Protein AF-A0A7J2IN74-F1 (afdb_monomer_lite)

Structure (mmCIF, N/CA/C/O backbone):
data_AF-A0A7J2IN74-F1
#
_entry.id   AF-A0A7J2IN74-F1
#
loop_
_atom_site.group_PDB
_atom_site.id
_atom_site.type_symbol
_atom_site.label_atom_id
_atom_site.label_al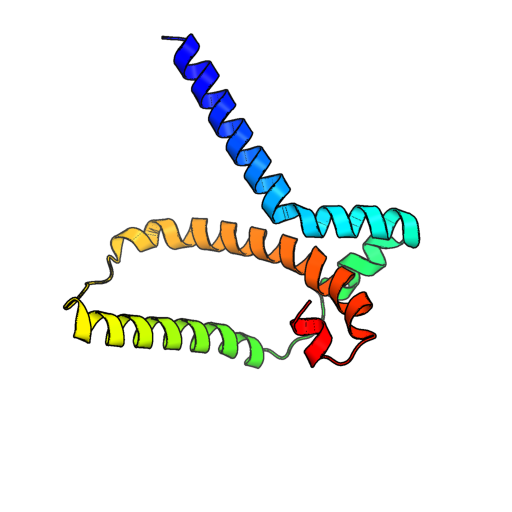t_id
_atom_site.label_comp_id
_atom_site.label_asym_id
_atom_site.label_entity_id
_atom_site.label_seq_id
_atom_site.pdbx_PDB_ins_code
_atom_site.Cartn_x
_atom_site.Cartn_y
_atom_site.Cartn_z
_atom_site.occupancy
_atom_site.B_iso_or_equiv
_atom_site.auth_seq_id
_atom_site.auth_comp_id
_atom_site.auth_asym_id
_atom_site.auth_atom_id
_atom_site.pdbx_PDB_model_num
ATOM 1 N N . MET A 1 1 ? -20.647 7.496 -37.314 1.00 57.25 1 MET A N 1
ATOM 2 C CA . MET A 1 1 ? -19.486 7.870 -36.471 1.00 57.25 1 MET A CA 1
ATOM 3 C C . MET A 1 1 ? -19.846 8.125 -34.994 1.00 57.25 1 MET A C 1
ATOM 5 O O . MET A 1 1 ? -19.015 7.851 -34.145 1.00 57.25 1 MET A O 1
ATOM 9 N N . GLY A 1 2 ? -21.068 8.566 -34.642 1.00 59.84 2 GLY A N 1
ATOM 10 C CA . GLY A 1 2 ? -21.455 8.822 -33.234 1.00 59.84 2 GLY A CA 1
ATOM 11 C C . GLY A 1 2 ? -21.695 7.586 -32.341 1.00 59.84 2 GLY A C 1
ATOM 12 O O . GLY A 1 2 ? -21.386 7.611 -31.154 1.00 59.84 2 GLY A O 1
ATOM 13 N N . LEU A 1 3 ? -22.176 6.470 -32.902 1.00 62.78 3 LEU A N 1
ATOM 14 C CA . LEU A 1 3 ? -22.470 5.237 -32.144 1.00 62.78 3 LEU A CA 1
ATOM 15 C C . LEU A 1 3 ? -21.218 4.514 -31.607 1.00 62.78 3 LEU A C 1
ATOM 17 O O . LEU A 1 3 ? -21.288 3.868 -30.562 1.00 62.78 3 LEU A O 1
ATOM 21 N N . SER A 1 4 ? -20.070 4.628 -32.284 1.00 67.25 4 SER A N 1
ATOM 22 C CA . SER A 1 4 ? -18.801 4.049 -31.816 1.00 67.25 4 SER A CA 1
ATOM 23 C C . SER A 1 4 ? -18.200 4.847 -30.655 1.00 67.25 4 SER A C 1
ATOM 25 O O . SER A 1 4 ? -17.686 4.250 -29.714 1.00 67.25 4 SER A O 1
ATOM 27 N N . LEU A 1 5 ? -18.339 6.177 -30.675 1.00 65.88 5 LEU A N 1
ATOM 28 C CA . LEU A 1 5 ? -17.882 7.081 -29.614 1.00 65.88 5 LEU A CA 1
ATOM 29 C C . LEU A 1 5 ? -18.654 6.861 -28.305 1.00 65.88 5 LEU A C 1
ATOM 31 O O . LEU A 1 5 ? -18.042 6.705 -27.251 1.00 65.88 5 LEU A O 1
ATOM 35 N N . ILE A 1 6 ? -19.983 6.734 -28.376 1.00 69.31 6 ILE A N 1
ATOM 36 C CA . ILE A 1 6 ? -20.831 6.455 -27.202 1.00 69.31 6 ILE A CA 1
ATOM 37 C C . ILE A 1 6 ? -20.506 5.081 -26.595 1.00 69.31 6 ILE A C 1
ATOM 39 O O . ILE A 1 6 ? -20.386 4.951 -25.376 1.00 69.31 6 ILE A O 1
ATOM 43 N N . ARG A 1 7 ? -20.295 4.049 -27.428 1.00 68.38 7 ARG A N 1
ATOM 44 C CA . ARG A 1 7 ? -19.872 2.718 -26.954 1.00 68.38 7 ARG A CA 1
ATOM 45 C C . ARG A 1 7 ? -18.484 2.745 -26.319 1.00 68.38 7 ARG A C 1
ATOM 47 O O . ARG A 1 7 ? -18.284 2.090 -25.299 1.00 68.38 7 ARG A O 1
ATOM 54 N N . TYR A 1 8 ? -17.547 3.511 -26.878 1.00 70.12 8 TYR A N 1
ATOM 55 C CA . TYR A 1 8 ? -16.197 3.629 -26.332 1.00 70.12 8 TYR A CA 1
ATOM 56 C C . TYR A 1 8 ? -16.202 4.322 -24.965 1.00 70.12 8 TYR A C 1
ATOM 58 O O . TYR A 1 8 ? -15.681 3.758 -24.005 1.00 70.12 8 TYR A O 1
ATOM 66 N N . VAL A 1 9 ? -16.884 5.467 -24.841 1.00 71.75 9 VAL A N 1
ATOM 67 C CA . VAL A 1 9 ? -17.057 6.187 -23.566 1.00 71.75 9 VAL A CA 1
ATOM 68 C C . VAL A 1 9 ? -17.752 5.303 -22.529 1.00 71.75 9 VAL A C 1
ATOM 70 O O . VAL A 1 9 ? -17.266 5.185 -21.407 1.00 71.75 9 VAL A O 1
ATOM 73 N N . SER A 1 10 ? -18.817 4.592 -22.915 1.00 77.31 10 SER A N 1
ATOM 74 C CA . SER A 1 10 ? -19.501 3.637 -22.033 1.00 77.31 10 SER A CA 1
ATOM 75 C C . SER A 1 10 ? -18.581 2.497 -21.577 1.00 77.31 10 SER A C 1
ATOM 77 O O . SER A 1 10 ? -18.578 2.138 -20.402 1.00 77.31 10 SER A O 1
ATOM 79 N N . SER A 1 11 ? -17.761 1.942 -22.475 1.00 72.88 11 SER A N 1
ATOM 80 C CA . SER A 1 11 ? -16.828 0.855 -22.145 1.00 72.88 11 SER A CA 1
ATOM 81 C C . SER A 1 11 ? -15.690 1.306 -21.226 1.00 72.88 11 SER A C 1
ATOM 83 O O . SER A 1 11 ? -15.303 0.577 -20.315 1.00 72.88 11 SER A O 1
ATOM 85 N N . SER A 1 12 ? -15.179 2.521 -21.429 1.00 73.75 12 SER A N 1
ATOM 86 C CA . SER A 1 12 ? -14.138 3.113 -20.593 1.00 73.75 12 SER A CA 1
ATOM 87 C C . SER A 1 12 ? -14.680 3.478 -19.216 1.00 73.75 12 SER A C 1
ATOM 89 O O . SER A 1 12 ? -14.029 3.177 -18.223 1.00 73.75 12 SER A O 1
ATOM 91 N N . PHE A 1 13 ? -15.904 4.008 -19.143 1.00 75.31 13 PHE A N 1
ATOM 92 C CA . PHE A 1 13 ? -16.593 4.251 -17.878 1.00 75.31 13 PHE A CA 1
ATOM 93 C C . PHE A 1 13 ? -16.816 2.953 -17.096 1.00 75.31 13 PHE A C 1
ATOM 95 O O . PHE A 1 13 ? -16.466 2.888 -15.925 1.00 75.31 13 PHE A O 1
ATOM 102 N N . LYS A 1 14 ? -17.303 1.885 -17.748 1.00 79.50 14 LYS A N 1
ATOM 103 C CA . LYS A 1 14 ? -17.470 0.566 -17.113 1.00 79.50 14 LYS A CA 1
ATOM 104 C C . LYS A 1 14 ? -16.153 0.010 -16.574 1.00 79.50 14 LYS A C 1
ATOM 106 O O . LYS A 1 14 ? -16.133 -0.465 -15.448 1.00 79.50 14 LYS A O 1
ATOM 111 N N . ARG A 1 15 ? -15.058 0.090 -17.341 1.00 74.56 15 ARG A N 1
ATOM 112 C CA . ARG A 1 15 ? -13.727 -0.337 -16.870 1.00 74.56 15 ARG A CA 1
ATOM 113 C C . ARG A 1 15 ? -13.285 0.440 -15.636 1.00 74.56 15 ARG A C 1
ATOM 115 O O . ARG A 1 15 ? -12.837 -0.171 -14.679 1.00 74.56 15 ARG A O 1
ATOM 122 N N . LEU A 1 16 ? -13.458 1.758 -15.646 1.00 74.19 16 LEU A N 1
ATOM 123 C CA . LEU A 1 16 ? -13.087 2.623 -14.526 1.00 74.19 16 LEU A CA 1
ATOM 124 C C . LEU A 1 16 ? -13.908 2.288 -13.269 1.00 74.19 16 LEU A C 1
ATOM 126 O O . LEU A 1 16 ? -13.361 2.193 -12.179 1.00 74.19 16 LEU A O 1
ATOM 130 N N . LEU A 1 17 ? -15.201 2.012 -13.438 1.00 74.00 17 LEU A N 1
ATOM 131 C CA . LEU A 1 17 ? -16.102 1.594 -12.362 1.00 74.00 17 LEU A CA 1
ATOM 132 C C . LEU A 1 17 ? -15.729 0.221 -11.784 1.00 74.00 17 LEU A C 1
ATOM 134 O O . LEU A 1 17 ? -15.710 0.060 -10.569 1.00 74.00 17 LEU A O 1
ATOM 138 N N . PHE A 1 18 ? -15.392 -0.749 -12.639 1.00 76.19 18 PHE A N 1
ATOM 139 C CA . PHE A 1 18 ? -14.910 -2.063 -12.202 1.00 76.19 18 PHE A CA 1
ATOM 140 C C . PHE A 1 18 ? -13.578 -1.977 -11.455 1.00 76.19 18 PHE A C 1
ATOM 142 O O . PHE A 1 18 ? -13.428 -2.661 -10.451 1.00 76.19 18 PHE A O 1
ATOM 149 N N . PHE A 1 19 ? -12.650 -1.125 -11.899 1.00 71.25 19 PHE A N 1
ATOM 150 C CA . PHE A 1 19 ? -11.392 -0.876 -11.188 1.00 71.25 19 PHE A CA 1
ATOM 151 C C . PHE A 1 19 ? -11.639 -0.248 -9.811 1.00 71.25 19 PHE A C 1
ATOM 153 O O . PHE A 1 19 ? -11.185 -0.774 -8.804 1.00 71.25 19 PHE A O 1
ATOM 160 N N . LEU A 1 20 ? -12.443 0.819 -9.739 1.00 69.56 20 LEU A N 1
ATOM 161 C CA . LEU A 1 20 ? -12.739 1.496 -8.471 1.00 69.56 20 LEU A CA 1
ATOM 162 C C . LEU A 1 20 ? -13.471 0.600 -7.466 1.00 69.56 20 LEU A C 1
ATOM 164 O O . LEU A 1 20 ? -13.187 0.660 -6.272 1.00 69.56 20 LEU A O 1
ATOM 168 N N . ILE A 1 21 ? -14.422 -0.216 -7.931 1.00 72.31 21 ILE A N 1
ATOM 169 C CA . ILE A 1 21 ? -15.140 -1.151 -7.059 1.00 72.31 21 ILE A CA 1
ATOM 170 C C . ILE A 1 21 ? -14.252 -2.334 -6.690 1.00 72.31 21 ILE A C 1
ATOM 172 O O . ILE A 1 21 ? -14.288 -2.746 -5.540 1.00 72.31 21 ILE A O 1
ATOM 176 N N . GLY A 1 22 ? -13.480 -2.882 -7.630 1.00 74.75 22 GLY A N 1
ATOM 177 C CA . GLY A 1 22 ? -12.599 -4.021 -7.378 1.00 74.75 22 GLY A CA 1
ATOM 178 C C . GLY A 1 22 ? -11.555 -3.689 -6.320 1.00 74.75 22 GLY A C 1
ATOM 179 O O . GLY A 1 22 ? -11.543 -4.309 -5.257 1.00 74.75 22 GLY A O 1
ATOM 180 N N . ASP A 1 23 ? -10.769 -2.648 -6.574 1.00 71.25 23 ASP A N 1
ATOM 181 C CA . ASP A 1 23 ? -9.645 -2.263 -5.720 1.00 71.25 23 ASP A CA 1
ATOM 182 C C . ASP A 1 23 ? -10.116 -1.626 -4.402 1.00 71.25 23 ASP A C 1
ATOM 184 O O . ASP A 1 23 ? -9.539 -1.838 -3.340 1.00 71.25 23 ASP A O 1
ATOM 188 N N . GLY A 1 24 ? -11.221 -0.872 -4.434 1.00 78.75 24 GLY A N 1
ATOM 189 C CA . GLY A 1 24 ? -11.810 -0.266 -3.237 1.00 78.75 24 GLY A CA 1
ATOM 190 C C . GLY A 1 24 ? -12.707 -1.207 -2.427 1.00 78.75 24 GLY A C 1
ATOM 191 O O . GLY A 1 24 ? -13.151 -0.832 -1.338 1.00 78.75 24 GLY A O 1
ATOM 192 N N . SER A 1 25 ? -13.018 -2.410 -2.929 1.00 83.88 25 SER A N 1
ATOM 193 C CA . SER A 1 25 ? -13.982 -3.320 -2.289 1.00 83.88 25 SER A CA 1
ATOM 194 C C . SER A 1 25 ? -13.670 -3.644 -0.824 1.00 83.88 25 SER A C 1
ATOM 196 O O . SER A 1 25 ? -14.616 -3.612 -0.028 1.00 83.88 25 SER A O 1
ATOM 198 N N . PRO A 1 26 ? -12.408 -3.879 -0.399 1.00 83.94 26 PRO A N 1
ATOM 199 C CA . PRO A 1 26 ? -12.113 -4.190 0.998 1.00 83.94 26 PRO A CA 1
ATOM 200 C C . PRO A 1 26 ? -12.389 -2.988 1.902 1.00 83.94 26 PRO A C 1
ATOM 202 O O . PRO A 1 26 ? -12.918 -3.140 3.002 1.00 83.94 26 PRO A O 1
ATOM 205 N N . THR A 1 27 ? -12.083 -1.779 1.426 1.00 85.12 27 THR A N 1
ATOM 206 C CA . THR A 1 27 ? -12.353 -0.524 2.133 1.00 85.12 27 THR A CA 1
ATOM 207 C C . THR A 1 27 ? -13.850 -0.299 2.282 1.00 85.12 27 THR A C 1
ATOM 209 O O . THR A 1 27 ? -14.323 -0.001 3.377 1.00 85.12 27 THR A O 1
ATOM 212 N N . PHE A 1 28 ? -14.617 -0.470 1.200 1.00 85.00 28 PHE A N 1
ATOM 213 C CA . PHE A 1 28 ? -16.069 -0.305 1.236 1.00 85.00 28 PHE A CA 1
ATOM 214 C C . PHE A 1 28 ? -16.727 -1.337 2.154 1.00 85.00 28 PHE A C 1
ATOM 216 O O . PHE A 1 28 ? -17.582 -0.970 2.958 1.00 85.00 28 PHE A O 1
ATOM 223 N N . ALA A 1 29 ? -16.297 -2.601 2.096 1.00 86.19 29 ALA A N 1
ATOM 224 C CA . ALA A 1 29 ? -16.770 -3.640 3.003 1.00 86.19 29 ALA A CA 1
ATOM 225 C C . ALA A 1 29 ? -16.450 -3.290 4.464 1.00 86.19 29 ALA A C 1
ATOM 227 O O . ALA A 1 29 ? -17.341 -3.315 5.311 1.00 86.19 29 ALA A O 1
ATOM 228 N N . ALA A 1 30 ? -15.212 -2.883 4.753 1.00 85.56 30 ALA A N 1
ATOM 229 C CA . ALA A 1 30 ? -14.804 -2.452 6.084 1.00 85.56 30 ALA A CA 1
ATOM 230 C C . ALA A 1 30 ? -15.650 -1.279 6.600 1.00 85.56 30 ALA A C 1
ATOM 232 O O . ALA A 1 30 ? -16.114 -1.316 7.738 1.00 85.56 30 ALA A O 1
ATOM 233 N N . ILE A 1 31 ? -15.913 -0.264 5.771 1.00 85.31 31 ILE A N 1
ATOM 234 C CA . ILE A 1 31 ? -16.758 0.883 6.132 1.00 85.31 31 ILE A CA 1
ATOM 235 C C . ILE A 1 31 ? -18.194 0.432 6.418 1.00 85.31 31 ILE A C 1
ATOM 237 O O . ILE A 1 31 ? -18.743 0.789 7.454 1.00 85.31 31 ILE A O 1
ATOM 241 N N . ILE A 1 32 ? -18.806 -0.375 5.547 1.00 86.38 32 ILE A N 1
ATOM 242 C CA . ILE A 1 32 ? -20.198 -0.819 5.725 1.00 86.38 32 ILE A CA 1
ATOM 243 C C . ILE A 1 32 ? -20.345 -1.638 7.009 1.00 86.38 32 ILE A C 1
ATOM 245 O O . ILE A 1 32 ? -21.226 -1.357 7.819 1.00 86.38 32 ILE A O 1
ATOM 249 N N . VAL A 1 33 ? -19.479 -2.631 7.225 1.00 87.56 33 VAL A N 1
ATOM 250 C CA . VAL A 1 33 ? -19.604 -3.501 8.399 1.00 87.56 33 VAL A CA 1
ATOM 251 C C . VAL A 1 33 ? -19.241 -2.745 9.678 1.00 87.56 33 VAL A C 1
ATOM 253 O O . VAL A 1 33 ? -19.931 -2.884 10.685 1.00 87.56 33 VAL A O 1
ATOM 256 N N . SER A 1 34 ? -18.230 -1.873 9.645 1.00 84.00 34 SER A N 1
ATOM 257 C CA . SER A 1 34 ? -17.910 -1.027 10.800 1.00 84.00 34 SER A CA 1
ATOM 258 C C . SER A 1 34 ? -19.021 -0.020 11.121 1.00 84.00 34 SER A C 1
ATOM 260 O O . SER A 1 34 ? -19.256 0.240 12.298 1.00 84.00 34 SER A O 1
ATOM 262 N N . LEU A 1 35 ? -19.761 0.498 10.130 1.00 84.81 35 LEU A N 1
ATOM 263 C CA . LEU A 1 35 ? -20.925 1.368 10.365 1.00 84.81 35 LEU A CA 1
ATOM 264 C C . LEU A 1 35 ? -22.056 0.620 11.069 1.00 84.81 35 LEU A C 1
ATOM 266 O O . LEU A 1 35 ? -22.710 1.190 11.940 1.00 84.81 35 LEU A O 1
ATOM 270 N N . ILE A 1 36 ? -22.263 -0.650 10.724 1.00 87.88 36 ILE A N 1
ATOM 271 C CA . ILE A 1 36 ? -23.252 -1.511 11.383 1.00 87.88 36 ILE A CA 1
ATOM 272 C C . ILE A 1 36 ? -22.833 -1.810 12.833 1.00 87.88 36 ILE A C 1
ATOM 274 O O . ILE A 1 36 ? -23.675 -1.833 13.725 1.00 87.88 36 ILE A O 1
ATOM 278 N N . GLU A 1 37 ? -21.539 -2.015 13.077 1.00 84.94 37 GLU A N 1
ATOM 279 C CA . GLU A 1 37 ? -21.008 -2.466 14.370 1.00 84.94 37 GLU A CA 1
ATOM 280 C C . GLU A 1 37 ? -20.734 -1.321 15.363 1.00 84.94 37 GLU A C 1
ATOM 282 O O . GLU A 1 37 ? -21.027 -1.447 16.550 1.00 84.94 37 GLU A O 1
ATOM 287 N N . TYR A 1 38 ? -20.204 -0.190 14.888 1.00 80.81 38 TYR A N 1
ATOM 288 C CA . TYR A 1 38 ? -19.727 0.932 15.713 1.00 80.81 38 TYR A CA 1
ATOM 289 C C . TYR A 1 38 ? -20.480 2.253 15.463 1.00 80.81 38 TYR A C 1
ATOM 291 O O . TYR A 1 38 ? -20.247 3.249 16.159 1.00 80.81 38 TYR A O 1
ATOM 299 N N . GLY A 1 39 ? -21.394 2.296 14.489 1.00 83.19 39 GLY A N 1
ATOM 300 C CA . GLY A 1 39 ? -22.212 3.473 14.191 1.00 83.19 39 GLY A CA 1
ATOM 301 C C . GLY A 1 39 ? -21.381 4.700 13.798 1.00 83.19 39 GLY A C 1
ATOM 302 O O . GLY A 1 39 ? -20.488 4.635 12.960 1.00 83.19 39 GLY A O 1
ATOM 303 N N . LYS A 1 40 ? -21.658 5.857 14.415 1.00 78.56 40 LYS A N 1
ATOM 304 C CA . LYS A 1 40 ? -20.993 7.135 14.079 1.00 78.56 40 LYS A CA 1
ATOM 305 C C . LYS A 1 40 ? -19.505 7.201 14.461 1.00 78.56 40 LYS A C 1
ATOM 307 O O . LYS A 1 40 ? -18.828 8.119 14.015 1.00 78.56 40 LYS A O 1
ATOM 312 N N . LYS A 1 41 ? -18.989 6.251 15.252 1.00 78.81 41 LYS A N 1
ATOM 313 C CA . LYS A 1 41 ? -17.578 6.214 15.690 1.00 78.81 41 LYS A CA 1
ATOM 314 C C . LYS A 1 41 ? -16.631 5.535 14.692 1.00 78.81 41 LYS A C 1
ATOM 316 O O . LY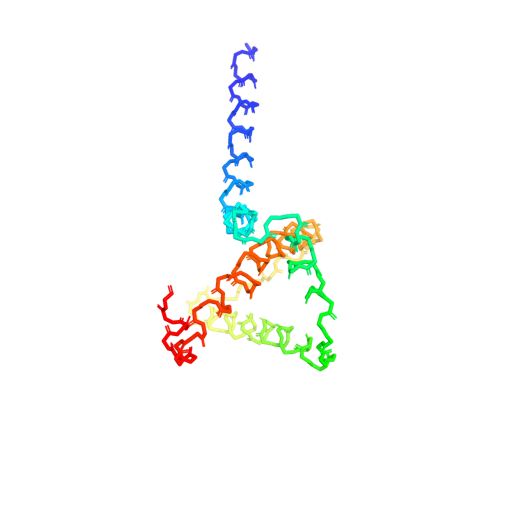S A 1 41 ? -15.447 5.379 14.969 1.00 78.81 41 LYS A O 1
ATOM 321 N N . VAL A 1 42 ? -17.128 5.151 13.516 1.00 76.88 42 VAL A N 1
ATOM 322 C CA . VAL A 1 42 ? -16.329 4.524 12.450 1.00 76.88 42 VAL A CA 1
ATOM 323 C C . VAL A 1 42 ? -15.115 5.347 12.042 1.00 76.88 42 VAL A C 1
ATOM 325 O O . VAL A 1 42 ? -14.041 4.783 11.851 1.00 76.88 42 VAL A O 1
ATOM 328 N N . SER A 1 43 ? -15.264 6.667 11.917 1.00 71.88 43 SER A N 1
ATOM 329 C CA . SER A 1 43 ? -14.160 7.538 11.511 1.00 71.88 43 SER A CA 1
ATOM 330 C C . SER A 1 43 ? -13.041 7.558 12.547 1.00 71.88 43 SER A C 1
ATOM 332 O O . SER A 1 43 ? -11.880 7.545 12.168 1.00 71.88 43 SER A O 1
ATOM 334 N N . GLU A 1 44 ? -13.375 7.530 13.839 1.00 74.31 44 GLU A N 1
ATOM 335 C CA . GLU A 1 44 ? -12.384 7.454 14.919 1.00 74.31 44 GLU A CA 1
ATOM 336 C C . GLU A 1 44 ? -11.647 6.108 14.873 1.00 74.31 44 GLU A C 1
ATOM 338 O O . GLU A 1 44 ? -10.429 6.062 14.957 1.00 74.31 44 GLU A O 1
ATOM 343 N N . TYR A 1 45 ? -12.352 4.999 14.637 1.00 73.75 45 TYR A N 1
ATOM 344 C CA . TYR A 1 45 ? -11.716 3.679 14.609 1.00 73.75 45 TYR A CA 1
ATOM 345 C C . TYR A 1 45 ? -10.845 3.443 13.358 1.00 73.75 45 TYR A C 1
ATOM 347 O O . TYR A 1 45 ? -9.731 2.922 13.453 1.00 73.75 45 TYR A O 1
ATOM 355 N N . LEU A 1 46 ? -11.332 3.834 12.175 1.00 75.00 46 LEU A N 1
ATOM 356 C CA . LEU A 1 46 ? -10.633 3.595 10.908 1.00 75.00 46 LEU A CA 1
ATOM 357 C C . LEU A 1 46 ? -9.556 4.645 10.594 1.00 75.00 46 LEU A C 1
ATOM 359 O O . LEU A 1 46 ? -8.550 4.284 9.986 1.00 75.00 46 LEU A O 1
ATOM 363 N N . LEU A 1 47 ? -9.747 5.918 10.972 1.00 70.44 47 LEU A N 1
ATOM 364 C CA . LEU A 1 47 ? -8.827 7.004 10.592 1.00 70.44 47 LEU A CA 1
ATOM 365 C C . LEU A 1 47 ? -7.783 7.326 11.661 1.00 70.44 47 LEU A C 1
ATOM 367 O O . LEU A 1 47 ? -6.655 7.648 11.300 1.00 70.44 47 LEU A O 1
ATOM 371 N N . ASP A 1 48 ? -8.111 7.223 12.951 1.00 69.06 48 ASP A N 1
ATOM 372 C CA . ASP A 1 48 ? -7.187 7.625 14.027 1.00 69.06 48 ASP A CA 1
ATOM 373 C C . ASP A 1 48 ? -5.959 6.699 14.097 1.00 69.06 48 ASP A C 1
ATOM 375 O O . ASP A 1 48 ? -4.847 7.102 14.437 1.00 69.06 48 ASP A O 1
ATOM 379 N N . SER A 1 49 ? -6.124 5.457 13.641 1.00 62.25 49 SER A N 1
ATOM 380 C CA . SER A 1 49 ? -5.038 4.485 13.541 1.00 62.25 49 SER A CA 1
ATOM 381 C C . SER A 1 49 ? -4.126 4.682 12.318 1.00 62.25 49 SER A C 1
ATOM 383 O O . SER A 1 49 ? -3.026 4.135 12.299 1.00 62.25 49 SER A O 1
ATOM 385 N N . LEU A 1 50 ? -4.493 5.503 11.319 1.00 65.94 50 LEU A N 1
ATOM 386 C CA . LEU A 1 50 ? -3.656 5.751 10.127 1.00 65.94 50 LEU A CA 1
ATOM 387 C C . LEU A 1 50 ? -2.316 6.429 10.448 1.00 65.94 50 LEU A C 1
ATOM 389 O O . LEU A 1 50 ? -1.382 6.341 9.654 1.00 65.94 50 LEU A O 1
ATOM 393 N N . VAL A 1 51 ? -2.208 7.081 11.607 1.00 64.31 51 VAL A N 1
ATOM 394 C CA . VAL A 1 51 ? -1.031 7.859 12.027 1.00 64.31 51 VAL A CA 1
ATOM 395 C C . VAL A 1 51 ? -0.136 7.065 12.992 1.00 64.31 51 VAL A C 1
ATOM 397 O O . VAL A 1 51 ? 0.599 7.628 13.805 1.00 64.31 51 VAL A O 1
ATOM 400 N N . GLU A 1 52 ? -0.171 5.733 12.927 1.00 66.75 52 GLU A N 1
ATOM 401 C CA . GLU A 1 52 ? 0.734 4.901 13.720 1.00 66.75 52 GLU A CA 1
ATOM 402 C C . GLU A 1 52 ? 2.205 5.250 13.448 1.00 66.75 52 GLU A C 1
ATOM 404 O O . GLU A 1 52 ? 2.685 5.296 12.312 1.00 66.75 52 GLU A O 1
ATOM 409 N N . LYS A 1 53 ? 2.945 5.506 14.530 1.00 65.31 53 LYS A N 1
ATOM 410 C CA . LYS A 1 53 ? 4.356 5.888 14.474 1.00 65.31 53 LYS A CA 1
ATOM 411 C C . LYS A 1 53 ? 5.205 4.672 14.113 1.00 65.31 53 LYS A C 1
ATOM 413 O O . LYS A 1 53 ? 5.569 3.885 14.983 1.00 65.31 53 LYS A O 1
ATOM 418 N N . PHE A 1 54 ? 5.569 4.540 12.843 1.00 70.69 54 PHE A N 1
ATOM 419 C CA . PHE A 1 54 ? 6.563 3.562 12.406 1.00 70.69 54 PHE A CA 1
ATOM 420 C C . PHE A 1 54 ? 7.984 4.140 12.491 1.00 70.69 54 PHE A C 1
ATOM 422 O O . PHE A 1 54 ? 8.215 5.337 12.296 1.00 70.69 54 PHE A O 1
ATOM 429 N N . SER A 1 55 ? 8.970 3.287 12.786 1.00 80.50 55 SER A N 1
ATOM 430 C CA . SER A 1 55 ? 10.377 3.701 12.737 1.00 80.50 55 SER A CA 1
ATOM 431 C C . SER A 1 55 ? 10.788 3.958 11.288 1.00 80.50 55 SER A C 1
ATOM 433 O O . SER A 1 55 ? 10.568 3.120 10.414 1.00 80.50 55 SER A O 1
ATOM 435 N N . LYS A 1 56 ? 11.427 5.106 11.037 1.00 79.94 56 LYS A N 1
ATOM 436 C CA . LYS A 1 56 ? 11.851 5.547 9.695 1.00 79.94 56 LYS A CA 1
ATOM 437 C C . LYS A 1 56 ? 12.766 4.536 8.991 1.00 79.94 56 LYS A C 1
ATOM 439 O O . LYS A 1 56 ? 12.794 4.495 7.768 1.00 79.94 56 LYS A O 1
ATOM 444 N N . ILE A 1 57 ? 13.471 3.692 9.750 1.00 86.81 57 ILE A N 1
ATOM 445 C CA . ILE A 1 57 ? 14.318 2.614 9.215 1.00 86.81 57 ILE A CA 1
ATOM 446 C C . ILE A 1 57 ? 13.496 1.578 8.439 1.00 86.81 57 ILE A C 1
ATOM 448 O O . ILE A 1 57 ? 13.963 1.077 7.419 1.00 86.81 57 ILE A O 1
ATOM 452 N N . TRP A 1 58 ? 12.253 1.306 8.846 1.00 85.69 58 TRP A N 1
ATOM 453 C CA . TRP A 1 58 ? 11.383 0.369 8.130 1.00 85.69 58 TRP A CA 1
ATOM 454 C C . TRP A 1 58 ? 10.983 0.859 6.742 1.00 85.69 58 TRP A C 1
ATO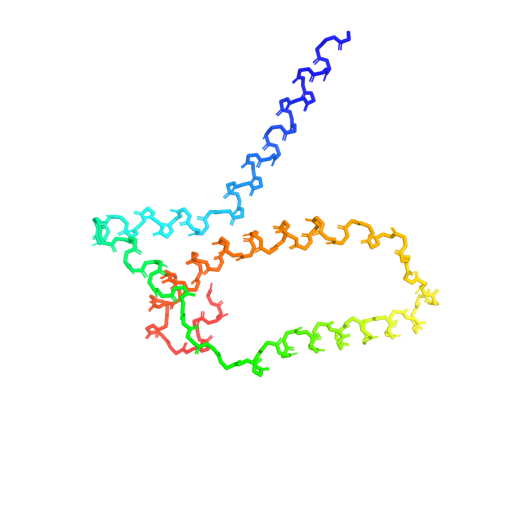M 456 O O . TRP A 1 58 ? 10.583 0.045 5.922 1.00 85.69 58 TRP A O 1
ATOM 466 N N . PHE A 1 59 ? 11.152 2.149 6.440 1.00 82.75 59 PHE A N 1
ATOM 467 C CA . PHE A 1 59 ? 10.945 2.671 5.092 1.00 82.75 59 PHE A CA 1
ATOM 468 C C . PHE A 1 59 ? 12.034 2.209 4.111 1.00 82.75 59 PHE A C 1
ATOM 470 O O . PHE A 1 59 ? 11.778 2.070 2.917 1.00 82.75 59 PHE A O 1
ATOM 477 N N . LEU A 1 60 ? 13.243 1.913 4.604 1.00 87.50 60 LEU A N 1
ATOM 478 C CA . LEU A 1 60 ? 14.333 1.406 3.768 1.00 87.50 60 LEU A CA 1
ATOM 479 C C . LEU A 1 60 ? 14.104 -0.043 3.342 1.00 87.50 60 LEU A C 1
ATOM 481 O O . LEU A 1 60 ? 14.506 -0.420 2.244 1.00 87.50 60 LEU A O 1
ATOM 485 N N . ALA A 1 61 ? 13.443 -0.844 4.180 1.00 90.12 61 ALA A N 1
ATOM 486 C CA . ALA A 1 61 ? 13.200 -2.255 3.909 1.00 90.12 61 ALA A CA 1
ATOM 487 C C . ALA A 1 61 ? 12.458 -2.504 2.577 1.00 90.12 61 ALA A C 1
ATOM 489 O O . ALA A 1 61 ? 13.021 -3.205 1.739 1.00 90.12 61 ALA A O 1
ATOM 490 N N . PRO A 1 62 ? 11.268 -1.927 2.301 1.00 85.94 62 PRO A N 1
ATOM 491 C CA . PRO A 1 62 ? 10.562 -2.165 1.042 1.00 85.94 62 PRO A CA 1
ATOM 492 C C . PRO A 1 62 ? 11.318 -1.616 -0.173 1.00 85.94 62 PRO A C 1
ATOM 494 O O . PRO A 1 62 ? 11.264 -2.227 -1.239 1.00 85.94 62 PRO A O 1
ATOM 497 N N . ILE A 1 63 ? 12.062 -0.514 -0.024 1.00 88.00 63 ILE A N 1
ATOM 498 C CA . ILE A 1 63 ? 12.872 0.062 -1.108 1.00 88.00 63 ILE A CA 1
ATOM 499 C C . ILE A 1 63 ? 14.010 -0.890 -1.478 1.00 88.00 63 ILE A C 1
ATOM 501 O O . ILE A 1 63 ? 14.148 -1.278 -2.639 1.00 88.00 63 ILE A O 1
ATOM 505 N N . LEU A 1 64 ? 14.808 -1.294 -0.487 1.00 91.81 64 LEU A N 1
ATOM 506 C CA . LEU A 1 64 ? 15.951 -2.180 -0.689 1.00 91.81 64 LEU A CA 1
ATOM 507 C C . LEU A 1 64 ? 15.509 -3.564 -1.156 1.00 91.81 64 LEU A C 1
ATOM 509 O O . LEU A 1 64 ? 16.126 -4.116 -2.064 1.00 91.81 64 LEU A O 1
ATOM 513 N N . LEU A 1 65 ? 14.430 -4.106 -0.589 1.00 90.75 65 LEU A N 1
ATOM 514 C CA . LEU A 1 65 ? 13.876 -5.393 -0.996 1.00 90.75 65 LEU A CA 1
ATOM 515 C C . LEU A 1 65 ? 13.409 -5.354 -2.458 1.00 90.75 65 LEU A C 1
ATOM 517 O O . LEU A 1 65 ? 13.820 -6.201 -3.246 1.00 90.75 65 LEU A O 1
ATOM 521 N N . SER A 1 66 ? 12.622 -4.345 -2.846 1.00 87.38 66 SER A N 1
ATOM 522 C CA . SER A 1 66 ? 12.122 -4.209 -4.223 1.00 87.38 66 SER A CA 1
ATOM 523 C C . SER A 1 66 ? 13.265 -4.055 -5.225 1.00 87.38 66 SER A C 1
ATOM 525 O O . SER A 1 66 ? 13.269 -4.703 -6.271 1.00 87.38 66 SER A O 1
ATOM 527 N N . PHE A 1 67 ? 14.271 -3.242 -4.889 1.00 89.38 67 PHE A N 1
ATOM 528 C CA . PHE A 1 67 ? 15.447 -3.061 -5.735 1.00 89.38 67 PHE A CA 1
ATOM 529 C C . PHE A 1 67 ? 16.267 -4.351 -5.854 1.00 89.38 67 PHE A C 1
ATOM 531 O O . PHE A 1 67 ? 16.682 -4.722 -6.951 1.00 89.38 67 PHE A O 1
ATOM 538 N N . SER A 1 68 ? 16.445 -5.075 -4.747 1.00 92.25 68 SER A N 1
ATOM 539 C CA . SER A 1 68 ? 17.168 -6.351 -4.728 1.00 92.25 68 SER A CA 1
ATOM 540 C C . SER A 1 68 ? 16.463 -7.405 -5.580 1.00 92.25 68 SER A C 1
ATOM 542 O O . SER A 1 68 ? 17.109 -8.069 -6.387 1.00 92.25 68 SER A O 1
ATOM 544 N N . ILE A 1 69 ? 15.133 -7.511 -5.467 1.00 93.00 69 ILE A N 1
ATOM 545 C CA . ILE A 1 69 ? 14.313 -8.409 -6.291 1.00 93.00 69 ILE A CA 1
ATOM 546 C C . ILE A 1 69 ? 14.431 -8.035 -7.769 1.00 93.00 69 ILE A C 1
ATOM 548 O O . ILE A 1 69 ? 14.610 -8.921 -8.603 1.00 93.00 69 ILE A O 1
ATOM 552 N N . MET A 1 70 ? 14.370 -6.745 -8.110 1.00 89.06 70 MET A N 1
ATOM 553 C CA . MET A 1 70 ? 14.513 -6.277 -9.490 1.00 89.06 70 MET A CA 1
ATOM 554 C C . MET A 1 70 ? 15.874 -6.667 -10.078 1.00 89.06 70 MET A C 1
ATOM 556 O O . MET A 1 70 ? 15.924 -7.269 -11.149 1.00 89.06 70 MET A O 1
ATOM 560 N N . VAL A 1 71 ? 16.972 -6.356 -9.381 1.00 89.88 71 VAL A N 1
ATOM 561 C CA . VAL A 1 71 ? 18.334 -6.675 -9.840 1.00 89.88 71 VAL A CA 1
ATOM 562 C C . VAL A 1 71 ? 18.515 -8.182 -9.984 1.00 89.88 71 VAL A C 1
ATOM 564 O O . VAL A 1 71 ? 19.011 -8.641 -11.010 1.00 89.88 71 VAL A O 1
ATOM 567 N N . PHE A 1 72 ? 18.065 -8.957 -8.997 1.00 92.56 72 PHE A N 1
ATOM 568 C CA . PHE A 1 72 ? 18.141 -10.412 -9.044 1.00 92.56 72 PHE A CA 1
ATOM 569 C C . PHE A 1 72 ? 17.343 -10.986 -10.220 1.00 92.56 72 PHE A C 1
ATOM 571 O O . PHE A 1 72 ? 17.856 -11.808 -10.974 1.00 92.56 72 PHE A O 1
ATOM 578 N N . SER A 1 73 ? 16.119 -10.499 -10.433 1.00 89.62 73 SER A N 1
ATOM 579 C CA . SER A 1 73 ? 15.251 -10.942 -11.530 1.00 89.62 73 SER A CA 1
ATOM 580 C C . SER A 1 73 ? 15.851 -10.625 -12.899 1.00 89.62 73 SER A C 1
ATOM 582 O O . SER A 1 73 ? 15.823 -11.472 -13.787 1.00 89.62 73 SER A O 1
ATOM 584 N N . LEU A 1 74 ? 16.438 -9.435 -13.072 1.00 88.25 74 LEU A N 1
ATOM 585 C CA . LEU A 1 74 ? 17.156 -9.068 -14.297 1.00 88.25 74 LEU A CA 1
ATOM 586 C C . LEU A 1 74 ? 18.417 -9.918 -14.492 1.00 88.25 74 LEU A C 1
ATOM 588 O O . LEU A 1 74 ? 18.701 -10.327 -15.615 1.00 88.25 74 LEU A O 1
ATOM 592 N N . GLY A 1 75 ? 19.133 -10.225 -13.407 1.00 88.56 75 GLY A N 1
ATOM 593 C CA . GLY A 1 75 ? 20.277 -11.132 -13.415 1.00 88.56 75 GLY A CA 1
ATOM 594 C C . GLY A 1 75 ? 19.885 -12.511 -13.939 1.00 88.56 75 GLY A C 1
ATOM 595 O O . GLY A 1 75 ? 20.421 -12.957 -14.952 1.00 88.56 75 GLY A O 1
ATOM 596 N N . VAL A 1 76 ? 18.875 -13.135 -13.327 1.00 90.69 76 VAL A N 1
ATOM 597 C CA . VAL A 1 76 ? 18.334 -14.430 -13.764 1.00 90.69 76 VAL A CA 1
ATOM 598 C C . VAL A 1 76 ? 17.859 -14.361 -15.216 1.00 90.69 76 VAL A C 1
ATOM 600 O O . VAL A 1 76 ? 18.245 -15.198 -16.027 1.00 90.69 76 VAL A O 1
ATOM 603 N N . LEU A 1 77 ? 17.081 -13.342 -15.587 1.00 89.50 77 LEU A N 1
ATOM 604 C CA . LEU A 1 77 ? 16.572 -13.192 -16.951 1.00 89.50 77 LEU A CA 1
ATOM 60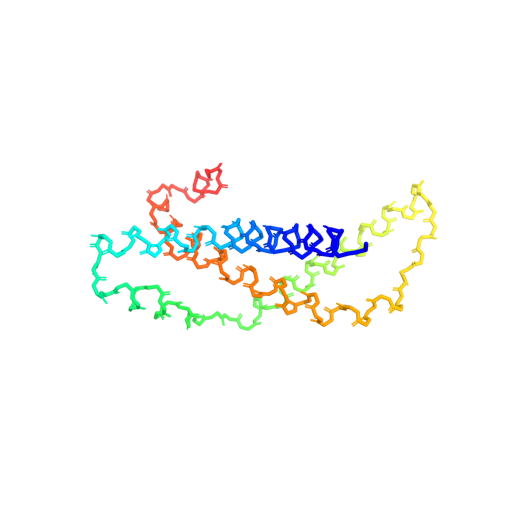5 C C . LEU A 1 77 ? 17.705 -13.083 -17.979 1.00 89.50 77 LEU A C 1
ATOM 607 O O . LEU A 1 77 ? 17.608 -13.677 -19.050 1.00 89.50 77 LEU A O 1
ATOM 611 N N . SER A 1 78 ? 18.789 -12.377 -17.649 1.00 86.75 78 SER A N 1
ATOM 612 C CA . SER A 1 78 ? 19.931 -12.228 -18.552 1.00 86.75 78 SER A CA 1
ATOM 613 C C . SER A 1 78 ? 20.683 -13.535 -18.805 1.00 86.75 78 SER A C 1
ATOM 615 O O . SER A 1 78 ? 21.216 -13.718 -19.898 1.00 86.75 78 SER A O 1
ATOM 617 N N . MET A 1 79 ? 20.653 -14.473 -17.851 1.00 88.50 79 MET A N 1
ATOM 618 C CA . MET A 1 79 ? 21.231 -15.811 -18.011 1.00 88.50 79 MET A CA 1
ATOM 619 C C . MET A 1 79 ? 20.426 -16.702 -18.970 1.00 88.50 79 MET A C 1
ATOM 621 O O . MET A 1 79 ? 21.017 -17.551 -19.630 1.00 88.50 79 MET A O 1
ATOM 625 N N . PHE A 1 80 ? 19.101 -16.522 -19.062 1.00 87.62 80 PHE A N 1
ATOM 626 C CA . PHE A 1 80 ? 18.223 -17.397 -19.858 1.00 87.62 80 PHE A CA 1
ATOM 627 C C . PHE A 1 80 ? 17.744 -16.787 -21.182 1.00 87.62 80 PHE A C 1
ATOM 629 O O . PHE A 1 80 ? 17.548 -17.517 -22.150 1.00 87.62 80 PHE A O 1
ATOM 636 N N . ALA A 1 81 ? 17.531 -15.472 -21.239 1.00 81.44 81 ALA A N 1
ATOM 637 C CA . ALA A 1 81 ? 16.901 -14.784 -22.370 1.00 81.44 81 ALA A CA 1
ATOM 638 C C . ALA A 1 81 ? 17.803 -13.723 -23.034 1.00 81.44 81 ALA A C 1
ATOM 640 O O . ALA A 1 81 ? 17.375 -13.065 -23.981 1.00 81.44 81 ALA A O 1
ATOM 641 N N . GLY A 1 82 ? 19.042 -13.555 -22.556 1.00 76.75 82 GLY A N 1
ATOM 642 C CA . GLY A 1 82 ? 19.972 -12.527 -23.028 1.00 76.75 82 GLY A CA 1
ATOM 643 C C . GLY A 1 82 ? 19.762 -11.153 -22.377 1.00 76.75 82 GLY A C 1
ATOM 644 O O . GLY A 1 82 ? 18.881 -10.954 -21.538 1.00 76.75 82 GLY A O 1
ATOM 645 N N . VAL A 1 83 ? 20.615 -10.185 -22.728 1.00 71.44 83 VAL A N 1
ATOM 646 C CA . VAL A 1 83 ? 20.633 -8.858 -22.089 1.00 71.44 83 VAL A CA 1
ATOM 647 C C . VAL A 1 83 ? 19.416 -8.038 -22.521 1.00 71.44 83 VAL A C 1
ATOM 649 O O . VAL A 1 83 ? 19.362 -7.512 -23.630 1.00 71.44 83 VAL A O 1
ATOM 652 N N . ASN A 1 84 ? 18.454 -7.889 -21.612 1.00 68.12 84 ASN A N 1
ATOM 653 C CA . ASN A 1 84 ? 17.342 -6.960 -21.772 1.00 68.12 84 ASN A CA 1
ATOM 654 C C . ASN A 1 84 ? 17.723 -5.591 -21.202 1.00 68.12 84 ASN A C 1
ATOM 656 O O . ASN A 1 84 ? 17.931 -5.439 -19.997 1.00 68.12 84 ASN A O 1
ATOM 660 N N . TYR A 1 85 ? 17.794 -4.579 -22.066 1.00 70.31 85 TYR A N 1
ATOM 661 C CA . TYR A 1 85 ? 18.019 -3.202 -21.639 1.00 70.31 85 TYR A CA 1
ATOM 662 C C . TYR A 1 85 ? 16.734 -2.609 -21.060 1.00 70.31 85 TYR A C 1
ATOM 664 O O . TYR A 1 85 ? 15.671 -2.643 -21.684 1.00 70.31 85 TYR A O 1
ATOM 672 N N . VAL A 1 86 ? 16.835 -2.028 -19.865 1.00 71.81 86 VAL A N 1
ATOM 673 C CA . VAL A 1 86 ? 15.726 -1.295 -19.251 1.00 71.81 86 VAL A CA 1
ATOM 674 C C . VAL A 1 86 ? 15.463 -0.037 -20.077 1.00 71.81 86 VAL A C 1
ATOM 676 O O . VAL A 1 86 ? 16.326 0.831 -20.205 1.00 71.81 86 VAL A O 1
ATOM 679 N N . ASN A 1 87 ? 14.262 0.077 -20.648 1.00 77.56 87 ASN A N 1
ATOM 680 C CA . ASN A 1 87 ? 13.883 1.257 -21.417 1.00 77.56 87 ASN A CA 1
ATOM 681 C C . ASN A 1 87 ? 13.550 2.428 -20.476 1.00 77.56 87 ASN A C 1
ATOM 683 O O . ASN A 1 87 ? 12.421 2.569 -20.000 1.00 77.56 87 ASN A O 1
ATOM 687 N N . LEU A 1 88 ? 14.541 3.292 -20.256 1.00 77.50 88 LEU A N 1
ATOM 688 C CA . LEU A 1 88 ? 14.437 4.481 -19.407 1.00 77.50 88 LEU A CA 1
ATOM 689 C C . LEU A 1 88 ? 13.422 5.516 -19.922 1.00 77.50 88 LEU A C 1
ATOM 691 O O . LEU A 1 88 ? 12.925 6.313 -19.134 1.00 77.50 88 LEU A O 1
ATOM 695 N N . GLN A 1 89 ? 13.036 5.491 -21.204 1.00 76.94 89 GLN A N 1
ATOM 696 C CA . GLN A 1 89 ? 12.026 6.419 -21.737 1.00 76.94 89 GLN A CA 1
ATOM 697 C C . GLN A 1 89 ? 10.638 6.176 -21.125 1.00 76.94 89 GLN A C 1
ATOM 699 O O . GLN A 1 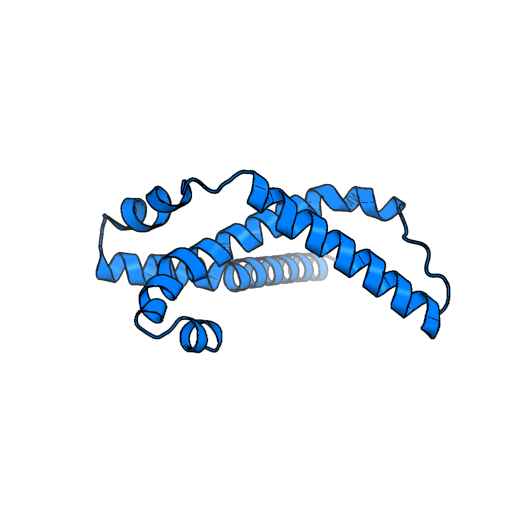89 ? 9.818 7.090 -21.056 1.00 76.94 89 GLN A O 1
ATOM 704 N N . ARG A 1 90 ? 10.374 4.966 -20.609 1.00 76.12 90 ARG A N 1
ATOM 705 C CA . ARG A 1 90 ? 9.124 4.657 -19.897 1.00 76.12 90 ARG A CA 1
ATOM 706 C C . ARG A 1 90 ? 9.057 5.257 -18.490 1.00 76.12 90 ARG A C 1
ATOM 708 O O . ARG A 1 90 ? 7.981 5.247 -17.896 1.00 76.12 90 ARG A O 1
ATOM 715 N N . LEU A 1 91 ? 10.146 5.844 -17.980 1.00 79.56 91 LEU A N 1
ATOM 716 C CA . LEU A 1 91 ? 10.146 6.537 -16.687 1.00 79.56 91 LEU A CA 1
ATOM 717 C C . LEU A 1 91 ? 9.244 7.776 -16.673 1.00 79.56 91 LEU A C 1
ATOM 719 O O . LEU A 1 91 ? 8.801 8.184 -15.607 1.00 79.56 91 LEU A O 1
ATOM 723 N N . VAL A 1 92 ? 8.888 8.340 -17.831 1.00 81.94 92 VAL A N 1
ATOM 724 C CA . VAL A 1 92 ? 7.915 9.447 -17.903 1.00 81.94 92 VAL A CA 1
ATOM 725 C C . VAL A 1 92 ? 6.551 9.036 -17.331 1.00 81.94 92 VAL A C 1
ATOM 727 O O . VAL A 1 92 ? 5.857 9.847 -16.725 1.00 81.94 92 VAL A O 1
ATOM 730 N N . VAL A 1 93 ? 6.184 7.757 -17.455 1.00 83.88 93 VAL A N 1
ATOM 731 C CA . VAL A 1 93 ? 4.924 7.212 -16.922 1.00 83.88 93 VAL A CA 1
ATOM 732 C C . VAL A 1 93 ? 5.070 6.769 -15.458 1.00 83.88 93 VAL A C 1
ATOM 734 O O . VAL A 1 93 ? 4.082 6.449 -14.805 1.00 83.88 93 VAL A O 1
ATOM 737 N N . PHE A 1 94 ? 6.287 6.776 -14.908 1.00 82.62 94 PHE A N 1
ATOM 738 C CA . PHE A 1 94 ? 6.555 6.289 -13.556 1.00 82.62 94 PHE A CA 1
ATOM 739 C C . PHE A 1 94 ? 5.809 7.095 -12.497 1.00 82.62 94 PHE A C 1
ATOM 741 O O . PHE A 1 94 ? 5.150 6.505 -11.654 1.00 82.62 94 PHE A O 1
ATOM 748 N N . VAL A 1 95 ? 5.869 8.429 -12.554 1.00 85.31 95 VAL A N 1
ATOM 749 C CA . VAL A 1 95 ? 5.210 9.299 -11.566 1.00 85.31 95 VAL A CA 1
ATOM 750 C C . VAL A 1 95 ? 3.689 9.090 -11.525 1.00 85.31 95 VAL A C 1
ATOM 752 O O . VAL A 1 95 ? 3.171 8.822 -10.441 1.00 85.31 95 VAL A O 1
ATOM 755 N N . PRO A 1 96 ? 2.948 9.161 -12.651 1.00 85.38 96 PRO A N 1
ATOM 756 C CA . PRO A 1 96 ? 1.506 8.930 -12.612 1.00 85.38 96 PRO A CA 1
ATOM 757 C C . PRO A 1 96 ? 1.149 7.499 -12.192 1.00 85.38 96 PRO A C 1
ATOM 759 O O . PRO A 1 96 ? 0.188 7.321 -11.445 1.00 85.38 96 PRO A O 1
ATOM 762 N N . VAL A 1 97 ? 1.936 6.492 -12.596 1.00 85.44 97 VAL A N 1
ATOM 763 C CA . VAL A 1 97 ? 1.738 5.110 -12.133 1.00 85.44 97 VAL A CA 1
ATOM 764 C C . VAL A 1 97 ? 1.950 5.026 -10.628 1.00 85.44 97 VAL A C 1
ATOM 766 O O . VAL A 1 97 ? 1.039 4.597 -9.938 1.00 85.44 97 VAL A O 1
ATOM 769 N N . LEU A 1 98 ? 3.070 5.527 -10.105 1.00 85.19 98 LEU A N 1
ATOM 770 C CA . LEU A 1 98 ? 3.386 5.526 -8.677 1.00 85.19 98 LEU A CA 1
ATOM 771 C C . LEU A 1 98 ? 2.252 6.138 -7.848 1.00 85.19 98 LEU A C 1
ATOM 773 O O . LEU A 1 98 ? 1.835 5.540 -6.863 1.00 85.19 98 LEU A O 1
ATOM 777 N N . ILE A 1 99 ? 1.725 7.296 -8.260 1.00 84.94 99 ILE A N 1
ATOM 778 C CA . ILE A 1 99 ? 0.603 7.949 -7.571 1.00 84.94 99 ILE A CA 1
ATOM 779 C C . ILE A 1 99 ? -0.645 7.064 -7.619 1.00 84.94 99 ILE A C 1
ATOM 781 O O . ILE A 1 99 ? -1.288 6.865 -6.590 1.00 84.94 99 ILE A O 1
ATOM 785 N N . SER A 1 100 ? -0.979 6.510 -8.790 1.00 83.81 100 SER A N 1
ATOM 786 C CA . SER A 1 100 ? -2.152 5.644 -8.938 1.00 83.81 100 SER A CA 1
ATOM 787 C C . SER A 1 100 ? -2.052 4.383 -8.077 1.00 83.81 100 SER A C 1
ATOM 789 O O . SER A 1 100 ? -2.982 4.079 -7.338 1.00 83.81 100 SER A O 1
ATOM 791 N N . THR A 1 101 ? -0.902 3.703 -8.089 1.00 84.25 101 THR A N 1
ATOM 792 C CA . THR A 1 101 ? -0.675 2.477 -7.322 1.00 84.25 101 THR A CA 1
ATOM 793 C C . THR A 1 101 ? -0.585 2.773 -5.830 1.00 84.25 101 THR A C 1
ATOM 795 O O . THR A 1 101 ? -1.046 1.979 -5.020 1.00 84.25 101 THR A O 1
ATOM 798 N N . PHE A 1 102 ? -0.021 3.918 -5.439 1.00 85.56 102 PHE A N 1
ATOM 799 C CA . PHE A 1 102 ? 0.001 4.340 -4.042 1.00 85.56 102 PHE A CA 1
ATOM 800 C C . PHE A 1 102 ? -1.414 4.554 -3.508 1.00 85.56 102 PHE A C 1
ATOM 802 O O . PHE A 1 102 ? -1.755 4.003 -2.466 1.00 85.56 102 PHE A O 1
ATOM 809 N N . LEU A 1 103 ? -2.252 5.302 -4.236 1.00 82.75 103 LEU A N 1
ATOM 810 C CA . LEU A 1 103 ? -3.649 5.492 -3.854 1.00 82.75 103 LEU A CA 1
ATOM 811 C C . LEU A 1 103 ? -4.377 4.149 -3.799 1.00 82.75 103 LEU A C 1
ATOM 813 O O . LEU A 1 103 ? -5.006 3.859 -2.794 1.00 82.75 103 LEU A O 1
ATOM 817 N N . GLN A 1 104 ? -4.233 3.302 -4.815 1.00 83.06 104 GLN A N 1
ATOM 818 C CA . GLN A 1 104 ? -4.871 1.988 -4.845 1.00 83.06 104 GLN A CA 1
ATOM 819 C C . GLN A 1 104 ? -4.502 1.128 -3.623 1.00 83.06 104 GLN A C 1
ATOM 821 O O . GLN A 1 104 ? -5.383 0.694 -2.882 1.00 83.06 104 GLN A O 1
ATOM 826 N N . ASN A 1 105 ? -3.204 0.972 -3.350 1.00 84.44 105 ASN A N 1
ATOM 827 C CA . ASN A 1 105 ? -2.722 0.213 -2.195 1.00 84.44 105 ASN A CA 1
ATOM 828 C C . ASN A 1 105 ? -3.204 0.816 -0.872 1.00 84.44 105 ASN A C 1
ATOM 830 O O . ASN A 1 105 ? -3.546 0.086 0.050 1.00 84.44 105 ASN A O 1
ATOM 834 N N . MET A 1 106 ? -3.259 2.146 -0.766 1.00 83.44 106 MET A N 1
ATOM 835 C CA . MET A 1 106 ? -3.717 2.810 0.453 1.00 83.44 106 MET A CA 1
ATOM 836 C C . MET A 1 106 ? -5.181 2.472 0.764 1.00 83.44 106 MET A C 1
ATOM 838 O O . MET A 1 106 ? -5.522 2.246 1.924 1.00 83.44 106 MET A O 1
ATOM 842 N N . TRP A 1 107 ? -6.045 2.403 -0.254 1.00 81.69 107 TRP A N 1
ATOM 843 C CA . TRP A 1 107 ? -7.440 1.994 -0.077 1.00 81.69 107 TRP A CA 1
ATOM 844 C C . TRP A 1 107 ? -7.528 0.534 0.378 1.00 81.69 107 TRP A C 1
ATOM 846 O O . TRP A 1 107 ? -8.166 0.249 1.398 1.00 81.69 107 TRP A O 1
ATOM 856 N N . GLU 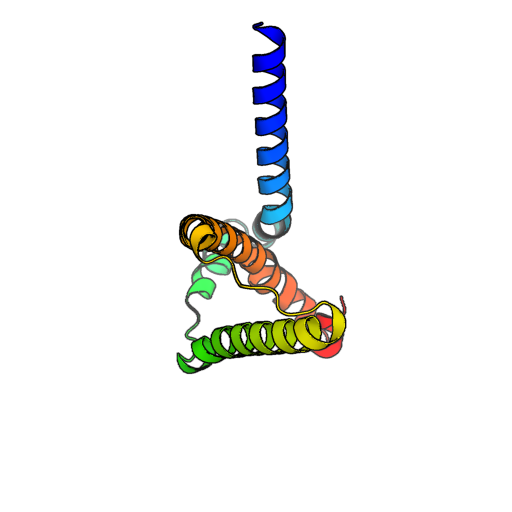A 1 108 ? -6.841 -0.376 -0.310 1.00 84.75 108 GLU A N 1
ATOM 857 C CA . GLU A 1 108 ? -6.811 -1.793 0.059 1.00 84.75 108 GLU A CA 1
ATOM 858 C C . GLU A 1 108 ? -6.308 -2.003 1.494 1.00 84.75 108 GLU A C 1
ATOM 860 O O . GLU A 1 108 ? -6.944 -2.710 2.282 1.00 84.75 108 GLU A O 1
ATOM 865 N N . GLU A 1 109 ? -5.212 -1.343 1.879 1.00 84.81 109 GLU A N 1
ATOM 866 C CA . GLU A 1 109 ? -4.628 -1.485 3.213 1.00 84.81 109 GLU A CA 1
ATOM 867 C C . GLU A 1 109 ? -5.571 -1.024 4.329 1.00 84.81 109 GLU A C 1
ATOM 869 O O . GLU A 1 109 ? -5.579 -1.639 5.398 1.00 84.81 109 GLU A O 1
ATOM 874 N N . ILE A 1 110 ? -6.414 -0.010 4.100 1.00 84.12 110 ILE A N 1
ATOM 875 C CA . ILE A 1 110 ? -7.439 0.391 5.076 1.00 84.12 110 ILE A CA 1
ATOM 876 C C . ILE A 1 110 ? -8.411 -0.766 5.335 1.00 84.12 110 ILE A C 1
ATOM 878 O O . ILE A 1 110 ? -8.704 -1.079 6.487 1.00 84.12 110 ILE A O 1
ATOM 882 N N . GLY A 1 111 ? -8.892 -1.444 4.292 1.00 83.81 111 GLY A N 1
ATOM 883 C CA . GLY A 1 111 ? -9.811 -2.572 4.462 1.00 83.81 111 GLY A CA 1
ATOM 884 C C . GLY A 1 111 ? -9.147 -3.771 5.142 1.00 83.81 111 GLY A C 1
ATOM 885 O O . GLY A 1 111 ? -9.630 -4.276 6.161 1.00 83.81 111 GLY A O 1
ATOM 886 N N . TRP A 1 112 ? -8.004 -4.201 4.608 1.00 85.00 112 TRP A N 1
ATOM 887 C CA . TRP A 1 112 ? -7.319 -5.408 5.065 1.00 85.00 112 TRP A CA 1
ATOM 888 C C . TRP A 1 112 ? -6.659 -5.232 6.429 1.00 85.00 112 TRP A C 1
ATOM 890 O O . TRP A 1 112 ? -6.924 -6.003 7.350 1.00 85.00 112 TRP A O 1
ATOM 900 N N . ARG A 1 113 ? -5.812 -4.212 6.596 1.00 83.94 113 ARG A N 1
ATOM 901 C CA . ARG A 1 113 ? -5.003 -4.064 7.814 1.00 83.94 113 ARG A CA 1
ATOM 902 C C . ARG A 1 113 ? -5.775 -3.447 8.969 1.00 83.94 113 ARG A C 1
ATOM 904 O O . ARG A 1 113 ? -5.494 -3.799 10.109 1.00 83.94 113 ARG A O 1
ATOM 911 N N . ARG A 1 114 ? -6.713 -2.526 8.713 1.00 81.38 114 ARG A N 1
ATOM 912 C CA . ARG A 1 114 ? -7.424 -1.826 9.802 1.00 81.38 114 ARG A CA 1
ATOM 913 C C . ARG A 1 114 ? -8.682 -2.543 10.257 1.00 81.38 114 ARG A C 1
ATOM 915 O O . ARG A 1 114 ? -9.005 -2.471 11.437 1.00 81.38 114 ARG A O 1
ATOM 922 N N . TYR A 1 115 ? -9.372 -3.249 9.363 1.00 83.94 115 TYR A N 1
ATOM 923 C CA . TYR A 1 115 ? -10.616 -3.928 9.721 1.00 83.94 115 TYR A CA 1
ATOM 924 C C . TYR A 1 115 ? -10.486 -5.451 9.782 1.00 83.94 115 TYR A C 1
ATOM 926 O O . TYR A 1 115 ? -10.815 -6.050 10.808 1.00 83.94 115 TYR A O 1
ATOM 934 N N . ALA A 1 116 ? -10.002 -6.095 8.715 1.00 84.69 116 ALA A N 1
ATOM 935 C CA . ALA A 1 116 ? -9.965 -7.558 8.656 1.00 84.69 116 ALA A CA 1
ATOM 936 C C . ALA A 1 116 ? -8.903 -8.156 9.596 1.00 84.69 116 ALA A C 1
ATOM 938 O O . ALA A 1 116 ? -9.198 -9.064 10.376 1.00 84.69 116 ALA A O 1
ATOM 939 N N . LEU A 1 117 ? -7.683 -7.614 9.576 1.00 82.69 117 LEU A N 1
ATOM 940 C CA . LEU A 1 117 ? -6.544 -8.169 10.305 1.00 82.69 117 LEU A CA 1
ATOM 941 C C . LEU A 1 117 ? -6.755 -8.226 11.832 1.00 82.69 117 LEU A C 1
ATOM 943 O O . LEU A 1 117 ? -6.541 -9.303 12.385 1.00 82.69 117 LEU A O 1
ATOM 947 N N . PRO A 1 118 ? -7.241 -7.182 12.539 1.00 81.88 118 PRO A N 1
ATOM 948 C CA . PRO A 1 118 ? -7.473 -7.267 13.986 1.00 81.88 118 PRO A CA 1
ATOM 949 C C . PRO A 1 118 ? -8.535 -8.305 14.371 1.00 81.88 118 PRO A C 1
ATOM 951 O O . PRO A 1 118 ? -8.499 -8.869 15.465 1.00 81.88 118 PRO A O 1
ATOM 954 N N . LYS A 1 119 ? -9.486 -8.587 13.472 1.00 81.06 119 LYS A N 1
ATOM 955 C CA . LYS A 1 119 ? -10.511 -9.615 13.688 1.00 81.06 119 LYS A CA 1
ATOM 956 C C . LYS A 1 119 ? -9.970 -11.027 13.475 1.00 81.06 119 LYS A C 1
ATOM 958 O O . LYS A 1 119 ? -10.394 -11.936 14.188 1.00 81.06 119 LYS A O 1
ATOM 963 N N . LEU A 1 120 ? -9.035 -11.193 12.540 1.00 80.88 120 LEU A N 1
ATOM 964 C CA . LEU A 1 120 ? -8.389 -12.470 12.225 1.00 80.88 120 LEU A CA 1
ATOM 965 C C . LEU A 1 120 ? -7.237 -12.804 13.181 1.00 80.88 120 LEU A C 1
ATOM 967 O O . LEU A 1 120 ? -7.089 -13.959 13.563 1.00 80.88 120 LEU A O 1
ATOM 971 N N . GLN A 1 121 ? -6.511 -11.804 13.687 1.00 81.25 121 GLN A N 1
ATOM 972 C CA . GLN A 1 121 ? -5.439 -11.965 14.682 1.00 81.25 121 GLN A CA 1
ATOM 973 C C . GLN A 1 121 ? -5.910 -12.449 16.065 1.00 81.25 121 GLN A C 1
ATOM 975 O O . GLN A 1 121 ? -5.112 -12.561 16.993 1.00 81.25 121 GLN A O 1
ATOM 980 N N . LYS A 1 122 ? -7.193 -12.799 16.216 1.00 76.94 122 LYS A N 1
ATOM 981 C CA . LYS A 1 122 ? -7.657 -13.669 17.308 1.00 76.94 122 LYS A CA 1
ATOM 982 C C . LYS A 1 122 ? -7.034 -15.070 17.225 1.00 76.94 122 LYS A C 1
ATOM 984 O O . LYS A 1 122 ? -6.952 -15.758 18.239 1.00 76.94 122 LYS A O 1
ATOM 989 N N . TYR A 1 123 ? -6.599 -15.484 16.036 1.00 77.38 123 TYR A N 1
ATOM 990 C CA . TYR A 1 123 ? -5.829 -16.701 15.798 1.00 77.38 123 TYR A CA 1
ATOM 991 C C . TYR A 1 123 ? -4.325 -16.393 15.758 1.00 77.38 123 TYR A C 1
ATOM 993 O O . TYR A 1 123 ? -3.912 -15.250 15.571 1.00 77.38 123 TYR A O 1
ATOM 1001 N N . ASN A 1 124 ? -3.480 -17.420 15.910 1.00 81.62 124 ASN A N 1
ATOM 1002 C CA . ASN A 1 124 ? -2.026 -17.259 15.796 1.00 81.62 124 ASN A CA 1
ATOM 1003 C C . ASN A 1 124 ? -1.660 -16.603 14.444 1.00 81.62 124 ASN A C 1
ATOM 1005 O O . ASN A 1 124 ? -2.303 -16.869 13.423 1.00 81.62 124 ASN A O 1
ATOM 1009 N N . ALA A 1 125 ? -0.626 -15.757 14.436 1.00 76.56 125 ALA A N 1
ATOM 1010 C CA . ALA A 1 125 ? -0.214 -14.948 13.289 1.00 76.56 125 ALA A CA 1
ATOM 1011 C C . ALA A 1 125 ? -0.014 -15.784 12.016 1.00 76.56 125 ALA A C 1
ATOM 1013 O O . ALA A 1 125 ? -0.401 -15.351 10.938 1.00 76.56 125 ALA A O 1
ATOM 1014 N N . PHE A 1 126 ? 0.493 -17.013 12.155 1.00 79.50 126 PHE A N 1
ATOM 1015 C CA . PHE A 1 126 ? 0.648 -17.948 11.040 1.00 79.50 126 PHE A CA 1
ATOM 1016 C C . PHE A 1 126 ? -0.681 -18.270 10.335 1.00 79.50 126 PHE A C 1
ATOM 1018 O O . PHE A 1 126 ? -0.780 -18.143 9.120 1.00 79.50 126 PHE A O 1
ATOM 1025 N N . TYR A 1 127 ? -1.722 -18.625 11.094 1.00 77.06 127 TYR A N 1
ATOM 1026 C CA . TYR A 1 127 ? -3.041 -18.940 10.532 1.00 77.06 127 TYR A CA 1
ATOM 1027 C C . TYR A 1 127 ? -3.731 -17.701 9.963 1.00 77.06 127 TYR A C 1
ATOM 1029 O O . TYR A 1 127 ? -4.420 -17.789 8.954 1.00 77.06 127 TYR A O 1
ATOM 1037 N N . SER A 1 128 ? -3.495 -16.539 10.574 1.00 72.75 128 SER A N 1
ATOM 1038 C CA . SER A 1 128 ? -4.049 -15.264 10.107 1.00 72.75 128 SER A CA 1
ATOM 1039 C C . SER A 1 128 ? -3.451 -14.800 8.776 1.00 72.75 128 SER A C 1
ATOM 1041 O O . SER A 1 128 ? -4.071 -14.001 8.092 1.00 72.75 128 SER A O 1
ATOM 1043 N N . SER A 1 129 ? -2.245 -15.258 8.421 1.00 75.31 129 SER A N 1
ATOM 1044 C CA . SER A 1 129 ? -1.597 -14.938 7.140 1.00 75.31 129 SER A CA 1
ATOM 1045 C C . SER A 1 129 ? -1.916 -15.932 6.020 1.00 75.31 129 SER A C 1
ATOM 1047 O O . SER A 1 129 ? -1.551 -15.677 4.877 1.00 75.31 129 SER A O 1
ATOM 1049 N N . MET A 1 130 ? -2.533 -17.074 6.341 1.00 73.50 130 MET A N 1
ATOM 1050 C CA . MET A 1 130 ? -2.913 -18.106 5.366 1.00 73.50 130 MET A CA 1
ATOM 1051 C C . MET A 1 130 ? -4.364 -17.990 4.878 1.00 73.50 130 MET A C 1
ATOM 1053 O O . MET A 1 130 ? -4.690 -18.581 3.849 1.00 73.50 130 MET A O 1
ATOM 1057 N N . LEU A 1 131 ? -5.214 -17.290 5.633 1.00 57.91 131 LEU A N 1
ATOM 1058 C CA . LEU A 1 131 ? -6.618 -17.000 5.318 1.00 57.91 131 LEU A CA 1
ATOM 1059 C C . LEU A 1 131 ? -6.739 -15.693 4.534 1.00 57.91 131 LEU A C 1
ATOM 1061 O O . LEU A 1 131 ? -7.592 -15.659 3.622 1.00 57.91 131 LEU A O 1
#

Sequence (131 aa):
MGLSLIRYVSSSFKRLLFFLIGDGSPTFAAIIVSLIEYGKKVSEYLLDSLVEKFSKIWFLAPILLSFSIMVFSLGVLSMFAGVNYVNLQRLVVFVPVLISTFLQNMWEEIGWRRYALPKLQKYNAFYSSML

Radius of gyration: 20.61 Å; chains: 1; bounding box: 44×28×54 Å

Secondary structure (DSSP, 8-state):
-HHHHHHHHHHHHHHHHHHHHHHHHHHHHHHHHHHHHHGGGHHHHHHGGGG----GGGGHHHHHHHHHHHHHHHHHHHHHH------GGGGGGHHHHHHHHHHHHHHHHIIIIIIIHHHHTTS-HHHHTT-

pLDDT: mean 79.57, std 7.88, range [57.25, 93.0]

Foldseek 3Di:
DVVVVVVVVVVVVVVVVCLCCVLLVLLVVQQVVCCVVPNPCSCVQLPVCVPDDDDPVVVVVVVVVVVVCVVVVQVVCCVPPNHDDDDCVCCVCVVVVVVVVVVSVVSNCSRCVRGVQVVLVVDPPVRSVVD